Protein AF-A0A419SRN0-F1 (afdb_monomer)

Structure (mmCIF, N/CA/C/O backbone):
data_AF-A0A419SRN0-F1
#
_entry.id   AF-A0A419SRN0-F1
#
loop_
_atom_site.group_PDB
_atom_site.id
_atom_site.type_symbol
_atom_site.label_atom_id
_atom_site.label_alt_id
_atom_site.label_comp_id
_atom_site.label_asym_id
_atom_site.label_entity_id
_atom_site.label_seq_id
_atom_site.pdbx_PDB_ins_code
_atom_site.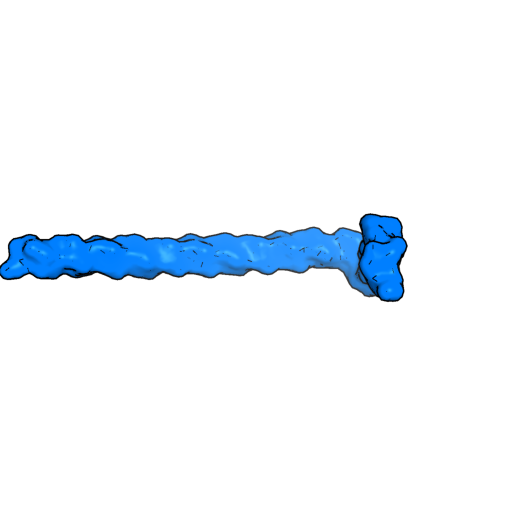Cartn_x
_atom_site.Cartn_y
_atom_site.Cartn_z
_atom_site.occupancy
_atom_site.B_iso_or_equiv
_atom_site.auth_seq_id
_atom_site.auth_comp_id
_atom_site.auth_asym_id
_atom_site.auth_atom_id
_atom_site.pdbx_PDB_model_num
ATOM 1 N N . MET A 1 1 ? 25.006 11.280 -4.052 1.00 60.09 1 MET A N 1
ATOM 2 C CA . MET A 1 1 ? 24.859 10.494 -5.299 1.00 60.09 1 MET A CA 1
ATOM 3 C C . MET A 1 1 ? 23.417 10.022 -5.517 1.00 60.09 1 MET A C 1
ATOM 5 O O . MET A 1 1 ? 22.875 10.353 -6.558 1.00 60.09 1 MET A O 1
ATOM 9 N N . LEU A 1 2 ? 22.745 9.362 -4.556 1.00 61.09 2 LEU A N 1
ATOM 10 C CA . LEU A 1 2 ? 21.332 8.952 -4.726 1.00 61.09 2 LEU A CA 1
ATOM 11 C C . LEU A 1 2 ? 20.295 10.094 -4.698 1.00 61.09 2 LEU A C 1
ATOM 13 O O . LEU A 1 2 ? 19.235 9.954 -5.292 1.00 61.09 2 LEU A O 1
ATOM 17 N N . GLN A 1 3 ? 20.569 11.230 -4.049 1.00 65.25 3 GLN A N 1
ATOM 18 C CA . GLN A 1 3 ? 19.581 12.322 -3.957 1.00 65.25 3 GLN A CA 1
ATOM 19 C C . GLN A 1 3 ? 19.320 13.050 -5.291 1.00 65.25 3 GLN A C 1
ATOM 21 O O . GLN A 1 3 ? 18.284 13.686 -5.435 1.00 65.25 3 GLN A O 1
ATOM 26 N N . ASN A 1 4 ? 20.197 12.886 -6.292 1.00 66.69 4 ASN A N 1
ATOM 27 C CA . ASN A 1 4 ? 19.983 13.405 -7.652 1.00 66.69 4 ASN A CA 1
ATOM 28 C C . ASN A 1 4 ? 19.129 12.477 -8.530 1.00 66.69 4 AS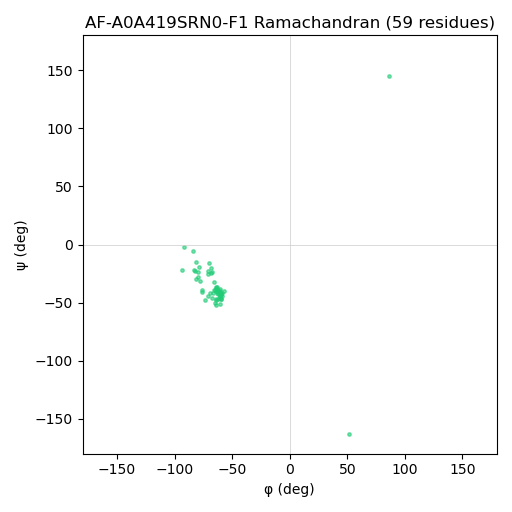N A C 1
ATOM 30 O O . ASN A 1 4 ? 18.811 12.830 -9.660 1.00 66.69 4 ASN A O 1
ATOM 34 N N . ILE A 1 5 ? 18.772 11.287 -8.039 1.00 70.50 5 ILE A N 1
ATOM 35 C CA . ILE A 1 5 ? 18.004 10.299 -8.807 1.00 70.50 5 ILE A CA 1
ATOM 36 C C . ILE A 1 5 ? 16.506 10.654 -8.847 1.00 70.50 5 ILE A C 1
ATOM 38 O O . ILE A 1 5 ? 15.798 10.235 -9.764 1.00 70.50 5 ILE A O 1
ATOM 42 N N . GLY A 1 6 ? 16.047 11.497 -7.914 1.00 84.75 6 GLY A N 1
ATOM 43 C CA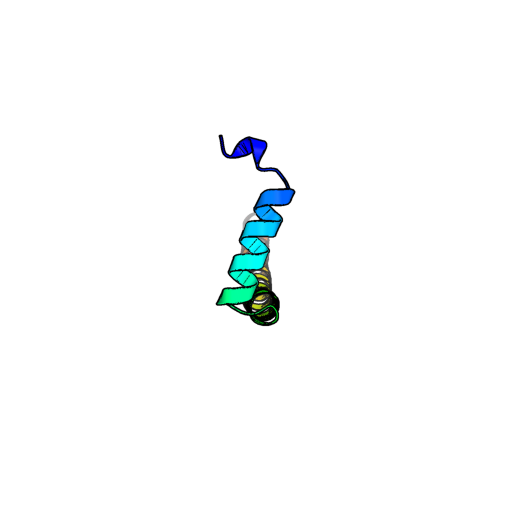 . GLY A 1 6 ? 14.730 12.129 -7.935 1.00 84.75 6 GLY A CA 1
ATOM 44 C C . GLY A 1 6 ? 13.554 11.165 -8.133 1.00 84.75 6 GLY A C 1
ATOM 45 O O . GLY A 1 6 ? 13.655 9.947 -7.982 1.00 84.75 6 GLY A O 1
ATOM 46 N N . VAL A 1 7 ? 12.409 11.733 -8.503 1.00 91.62 7 VAL A N 1
ATOM 47 C CA . VAL A 1 7 ? 11.228 10.961 -8.918 1.00 91.62 7 VAL A CA 1
ATOM 48 C C . VAL A 1 7 ? 11.525 10.022 -10.107 1.00 91.62 7 VAL A C 1
ATOM 50 O O . VAL A 1 7 ? 11.066 8.880 -10.062 1.00 91.62 7 VAL A O 1
ATOM 53 N N . PRO A 1 8 ? 12.316 10.410 -11.135 1.00 90.50 8 PRO A N 1
ATOM 54 C CA . PRO A 1 8 ? 12.551 9.554 -12.300 1.00 90.50 8 PRO A CA 1
ATOM 55 C C . PRO A 1 8 ? 13.190 8.200 -11.980 1.00 90.50 8 PRO A C 1
ATOM 57 O O . PRO A 1 8 ? 12.757 7.179 -12.513 1.00 90.50 8 PRO A O 1
ATOM 60 N N . GLY A 1 9 ? 14.191 8.142 -11.098 1.00 91.25 9 GLY A N 1
ATOM 61 C CA . GLY A 1 9 ? 14.796 6.850 -10.781 1.00 91.25 9 GLY A CA 1
ATOM 62 C C . GLY A 1 9 ? 13.994 6.016 -9.788 1.00 91.25 9 GLY A C 1
ATOM 63 O O . GLY A 1 9 ? 14.067 4.791 -9.852 1.00 91.25 9 GLY A O 1
ATOM 64 N N . LEU A 1 10 ? 13.155 6.632 -8.947 1.00 92.12 10 LEU A N 1
ATOM 65 C CA . LEU A 1 10 ? 12.139 5.886 -8.198 1.00 92.12 10 LEU A CA 1
ATOM 66 C C . LEU A 1 10 ? 11.173 5.166 -9.147 1.00 92.12 10 LEU A C 1
ATOM 68 O O . LEU A 1 10 ? 10.878 3.992 -8.935 1.00 92.12 10 LEU A O 1
ATOM 72 N N . VAL A 1 11 ? 10.737 5.834 -10.221 1.00 93.50 11 VAL A N 1
ATOM 73 C CA . VAL A 1 11 ? 9.892 5.218 -11.256 1.00 93.50 11 VAL A CA 1
ATOM 74 C C . VAL A 1 11 ? 10.620 4.061 -11.943 1.00 93.50 11 VAL A C 1
ATOM 76 O O . VAL A 1 11 ? 10.023 3.004 -12.116 1.00 93.50 11 VAL A O 1
ATOM 79 N N . LEU A 1 12 ? 11.909 4.202 -12.272 1.00 94.19 12 LEU A N 1
ATOM 80 C CA . LEU A 1 12 ? 12.692 3.116 -12.877 1.00 94.19 12 LEU A CA 1
ATOM 81 C C . LEU A 1 12 ? 12.776 1.878 -11.970 1.00 94.19 12 LEU A C 1
ATOM 83 O O . LEU A 1 12 ? 12.546 0.759 -12.429 1.00 94.19 12 LEU A O 1
ATOM 87 N N . ILE A 1 13 ? 13.064 2.073 -10.680 1.00 93.38 13 ILE A N 1
ATOM 88 C CA . ILE A 1 13 ? 13.084 0.983 -9.692 1.00 93.38 13 ILE A CA 1
ATOM 89 C C . ILE A 1 13 ? 11.705 0.324 -9.606 1.00 93.38 13 ILE A C 1
ATOM 91 O O . ILE A 1 13 ? 11.601 -0.902 -9.587 1.00 93.38 13 ILE A O 1
ATOM 95 N N . LEU A 1 14 ? 10.645 1.133 -9.594 1.00 93.75 14 LEU A N 1
ATOM 96 C CA . LEU A 1 14 ? 9.274 0.650 -9.526 1.00 93.75 14 LEU A CA 1
ATOM 97 C C . LEU A 1 14 ? 8.919 -0.179 -10.767 1.00 93.75 14 LEU A C 1
ATOM 99 O O . LEU A 1 14 ? 8.353 -1.253 -10.618 1.00 93.75 14 LEU A O 1
ATOM 103 N N . VAL A 1 15 ? 9.327 0.235 -11.969 1.00 95.56 15 VAL A N 1
ATOM 104 C CA . VAL A 1 15 ? 9.147 -0.553 -13.201 1.00 95.56 15 VAL A CA 1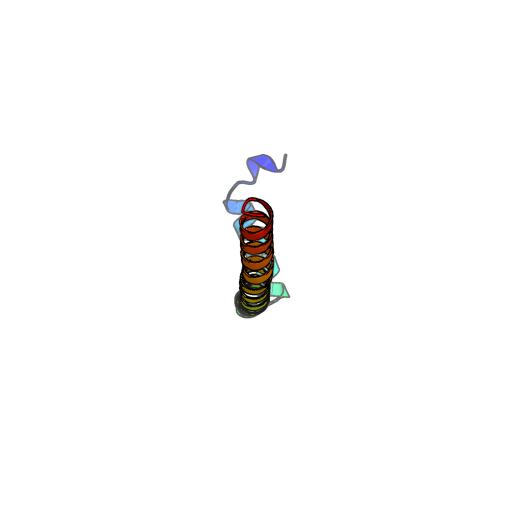
ATOM 105 C C . VAL A 1 15 ? 9.850 -1.907 -13.103 1.00 95.56 15 VAL A C 1
ATOM 107 O O . VAL A 1 15 ? 9.230 -2.927 -13.389 1.00 95.56 15 VAL A O 1
ATOM 110 N N . ILE A 1 16 ? 11.106 -1.949 -12.649 1.00 95.88 16 ILE A N 1
ATOM 111 C CA . ILE A 1 16 ? 11.836 -3.217 -12.471 1.00 95.88 16 ILE A CA 1
ATOM 112 C C . ILE A 1 16 ? 11.113 -4.115 -11.456 1.00 95.88 16 ILE A C 1
ATOM 114 O O . ILE A 1 16 ? 10.909 -5.302 -11.711 1.00 95.88 16 ILE A O 1
ATOM 118 N N . ALA A 1 17 ? 10.662 -3.551 -10.334 1.00 95.00 17 ALA A N 1
ATOM 119 C CA . ALA A 1 17 ? 9.890 -4.282 -9.336 1.00 95.00 17 ALA A CA 1
ATOM 120 C C . ALA A 1 17 ? 8.565 -4.817 -9.910 1.00 95.00 17 ALA A C 1
ATOM 122 O O . ALA A 1 17 ? 8.206 -5.962 -9.648 1.00 95.00 17 ALA A O 1
ATOM 123 N N . LEU A 1 18 ? 7.859 -4.036 -10.734 1.00 95.12 18 LEU A N 1
ATOM 124 C CA . LEU A 1 18 ? 6.636 -4.472 -11.414 1.00 95.12 18 LEU A CA 1
ATOM 125 C C . LEU A 1 18 ? 6.899 -5.585 -12.435 1.00 95.12 18 LEU A C 1
ATOM 127 O O . LEU A 1 18 ? 6.029 -6.426 -12.621 1.00 95.12 18 LEU A O 1
ATOM 131 N N . VAL A 1 19 ? 8.063 -5.622 -13.088 1.00 95.88 19 VAL A N 1
ATOM 132 C CA . VAL A 1 19 ? 8.426 -6.720 -14.003 1.00 95.88 19 VAL A CA 1
ATOM 133 C C . VAL A 1 19 ? 8.674 -8.016 -13.230 1.00 95.88 19 VAL A C 1
ATOM 135 O O . VAL A 1 19 ? 8.215 -9.073 -13.651 1.00 95.88 19 VAL A O 1
ATOM 138 N N . VAL A 1 20 ? 9.357 -7.942 -12.084 1.00 95.69 20 VAL A N 1
ATOM 139 C CA . VAL A 1 20 ? 9.673 -9.119 -11.256 1.00 95.69 20 VAL A CA 1
ATOM 140 C C . VAL A 1 20 ? 8.442 -9.638 -10.509 1.00 95.69 20 VAL A C 1
ATOM 142 O O . VAL A 1 20 ? 8.172 -10.836 -10.507 1.00 95.69 20 VAL A O 1
ATOM 145 N N . PHE A 1 21 ? 7.690 -8.749 -9.862 1.00 93.81 21 PHE A N 1
ATOM 146 C CA . PHE A 1 21 ? 6.554 -9.121 -9.014 1.00 93.81 21 PHE A CA 1
ATOM 147 C C . PHE A 1 21 ? 5.211 -9.105 -9.753 1.00 93.81 21 PHE A C 1
ATOM 149 O O . PHE A 1 21 ? 4.269 -9.773 -9.329 1.00 93.81 21 PHE A O 1
ATOM 156 N N . GLY A 1 22 ? 5.098 -8.370 -10.857 1.00 93.56 22 GLY A N 1
ATOM 157 C CA . GLY A 1 22 ? 3.847 -8.139 -11.576 1.00 93.56 22 GLY A CA 1
ATOM 158 C C . GLY A 1 22 ? 3.051 -6.945 -11.023 1.00 93.56 22 GLY A C 1
ATOM 159 O O . GLY A 1 22 ? 2.992 -6.739 -9.805 1.00 93.56 22 GLY A O 1
ATOM 160 N N . PRO A 1 23 ? 2.350 -6.178 -11.881 1.00 93.00 23 PRO A N 1
ATOM 161 C CA . PRO A 1 23 ? 1.634 -4.973 -11.461 1.00 93.00 23 PRO A CA 1
ATOM 162 C C . PRO A 1 23 ? 0.422 -5.230 -10.568 1.00 93.00 23 PRO A C 1
ATOM 164 O O . PRO A 1 23 ? 0.011 -4.343 -9.827 1.00 93.00 23 PRO A O 1
ATOM 167 N N . ASN A 1 24 ? -0.116 -6.448 -10.584 1.00 94.31 24 ASN A N 1
ATOM 168 C CA . ASN A 1 24 ? -1.253 -6.824 -9.748 1.00 94.31 24 ASN A CA 1
ATOM 169 C C . ASN A 1 24 ? -0.844 -7.201 -8.316 1.00 94.31 24 ASN A C 1
ATOM 171 O O . ASN A 1 24 ? -1.668 -7.084 -7.410 1.00 94.31 24 ASN A O 1
ATOM 175 N N . LYS A 1 25 ? 0.418 -7.597 -8.079 1.00 92.56 25 LYS A N 1
ATOM 176 C CA . LYS A 1 25 ? 0.853 -8.068 -6.756 1.00 92.56 25 LYS A CA 1
ATOM 177 C C . LYS A 1 25 ? 1.058 -6.941 -5.753 1.00 92.56 25 LYS A C 1
ATOM 179 O O . LYS A 1 25 ? 0.679 -7.099 -4.599 1.00 92.56 25 LYS A O 1
ATOM 184 N N . LEU A 1 26 ? 1.602 -5.793 -6.164 1.00 92.19 26 LEU A N 1
ATOM 185 C CA . LEU A 1 26 ? 1.793 -4.664 -5.241 1.00 92.19 26 LEU A CA 1
ATOM 186 C C . LEU A 1 26 ? 0.4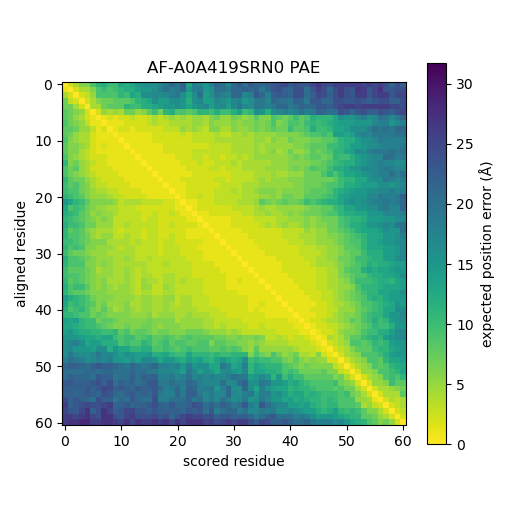57 -4.131 -4.671 1.00 92.19 26 LEU A C 1
ATOM 188 O O . LEU A 1 26 ? 0.361 -3.990 -3.450 1.00 92.19 26 LEU A O 1
ATOM 192 N N . PRO A 1 27 ? -0.604 -3.901 -5.477 1.00 92.06 27 PRO A N 1
ATOM 193 C CA . PRO A 1 27 ? -1.919 -3.524 -4.957 1.00 92.06 27 PRO A CA 1
ATOM 194 C C . PRO A 1 27 ? -2.570 -4.613 -4.100 1.00 92.06 27 PRO A C 1
ATOM 196 O O . PRO A 1 27 ? -3.235 -4.302 -3.114 1.00 92.06 27 PRO A O 1
ATOM 199 N N . GLU A 1 28 ? -2.400 -5.885 -4.460 1.00 95.25 28 GLU A N 1
ATOM 200 C CA . GLU A 1 28 ? -2.937 -7.018 -3.705 1.00 95.25 28 GLU A CA 1
ATOM 201 C C . GLU A 1 28 ? -2.306 -7.115 -2.308 1.00 95.25 28 GLU A C 1
ATOM 203 O O . GLU A 1 28 ? -3.029 -7.172 -1.309 1.00 95.25 28 GLU A O 1
ATOM 208 N N . LEU A 1 29 ? -0.973 -7.020 -2.232 1.00 94.00 29 LEU A N 1
ATOM 209 C CA . LEU A 1 29 ? -0.226 -6.951 -0.977 1.00 94.00 29 LEU A CA 1
ATOM 210 C C . LEU A 1 29 ? -0.639 -5.727 -0.155 1.00 94.00 29 LEU A C 1
ATOM 212 O O . LEU A 1 29 ? -0.924 -5.864 1.030 1.00 94.00 29 LEU A O 1
ATOM 216 N N . GLY A 1 30 ? -0.760 -4.552 -0.779 1.00 95.38 30 GLY A N 1
ATOM 217 C CA . GLY A 1 30 ? -1.217 -3.336 -0.104 1.00 95.38 30 GLY A CA 1
ATOM 218 C C . GLY A 1 30 ? -2.629 -3.465 0.476 1.00 95.38 30 GLY A C 1
ATOM 219 O O . GLY A 1 30 ? -2.876 -3.030 1.598 1.00 95.38 30 GLY A O 1
ATOM 220 N N . ARG A 1 31 ? -3.557 -4.117 -0.237 1.00 96.44 31 ARG A N 1
ATOM 221 C CA . ARG A 1 31 ? -4.913 -4.399 0.269 1.00 96.44 31 ARG A CA 1
ATOM 222 C C . ARG A 1 31 ? -4.896 -5.377 1.439 1.00 96.44 31 ARG A C 1
ATOM 224 O O . ARG A 1 31 ? -5.637 -5.171 2.396 1.00 96.44 31 ARG A O 1
ATOM 231 N N . ALA A 1 32 ? -4.083 -6.430 1.369 1.00 96.56 32 ALA A N 1
ATOM 232 C CA . ALA A 1 32 ? -3.946 -7.394 2.458 1.00 96.56 32 ALA A CA 1
ATOM 233 C C . ALA A 1 32 ? -3.359 -6.730 3.711 1.00 96.56 32 ALA A C 1
ATOM 235 O O . ALA A 1 32 ? -3.979 -6.764 4.771 1.00 96.56 32 ALA A O 1
ATOM 236 N N . PHE A 1 33 ? -2.234 -6.034 3.554 1.00 97.00 33 PHE A N 1
ATOM 237 C CA . PHE A 1 33 ? -1.558 -5.324 4.636 1.00 97.00 33 PHE A CA 1
ATOM 238 C C . PHE A 1 33 ? -2.435 -4.207 5.217 1.00 97.00 33 PHE A C 1
ATOM 240 O O . PHE A 1 33 ? -2.507 -4.031 6.428 1.00 97.00 33 PHE A O 1
ATOM 247 N N . GLY A 1 34 ? -3.167 -3.484 4.365 1.00 96.31 34 GLY A N 1
ATOM 248 C CA . GLY A 1 34 ? -4.093 -2.433 4.779 1.00 96.31 34 GLY A CA 1
ATOM 249 C C . GLY A 1 34 ? -5.263 -2.949 5.619 1.00 96.31 34 GLY A C 1
ATOM 250 O O . GLY A 1 34 ? -5.661 -2.279 6.569 1.00 96.31 34 GLY A O 1
ATOM 251 N N . ARG A 1 35 ? -5.790 -4.146 5.323 1.00 96.88 35 ARG A N 1
ATOM 252 C CA . ARG A 1 35 ? -6.799 -4.795 6.179 1.00 96.88 35 ARG A CA 1
ATOM 253 C C . ARG A 1 35 ? -6.222 -5.133 7.551 1.00 96.88 35 ARG A C 1
ATOM 255 O O . ARG A 1 35 ? -6.819 -4.746 8.549 1.00 96.88 35 ARG A O 1
ATOM 262 N N . THR A 1 36 ? -5.030 -5.731 7.596 1.00 96.56 36 THR A N 1
ATOM 263 C CA . THR A 1 36 ? -4.335 -6.036 8.856 1.00 96.56 36 THR A CA 1
ATOM 264 C C . THR A 1 36 ? -4.066 -4.777 9.679 1.00 96.56 36 THR A C 1
ATOM 266 O O . THR A 1 36 ? -4.376 -4.744 10.864 1.00 96.56 36 THR A O 1
ATOM 269 N N . LEU A 1 37 ? -3.550 -3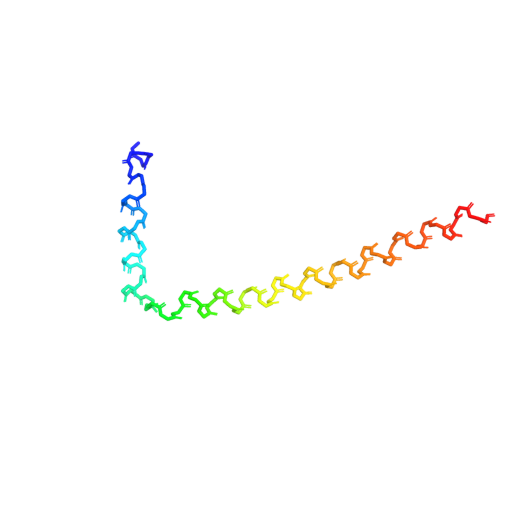.708 9.063 1.00 97.25 37 LEU A N 1
ATOM 270 C CA . LEU A 1 37 ? -3.314 -2.434 9.748 1.00 97.25 37 LEU A CA 1
ATOM 271 C C . LEU A 1 37 ? -4.613 -1.799 10.258 1.00 97.25 37 LEU A C 1
ATOM 273 O O . LEU A 1 37 ? -4.623 -1.205 11.335 1.00 97.25 37 LEU A O 1
ATOM 277 N N . LYS A 1 38 ? -5.713 -1.919 9.504 1.00 95.94 38 LYS A N 1
ATOM 278 C CA . LYS A 1 38 ? -7.026 -1.420 9.922 1.00 95.94 38 LYS A CA 1
ATOM 279 C C . LYS A 1 38 ? -7.536 -2.169 11.154 1.00 95.94 38 LYS A C 1
ATOM 281 O O . LYS A 1 38 ? -7.895 -1.516 12.126 1.00 95.94 38 LYS A O 1
ATOM 286 N N . GLU A 1 39 ? -7.523 -3.499 11.120 1.00 95.31 39 GLU A N 1
ATOM 287 C CA . GLU A 1 39 ? -7.939 -4.354 12.241 1.00 95.31 39 GLU A CA 1
ATO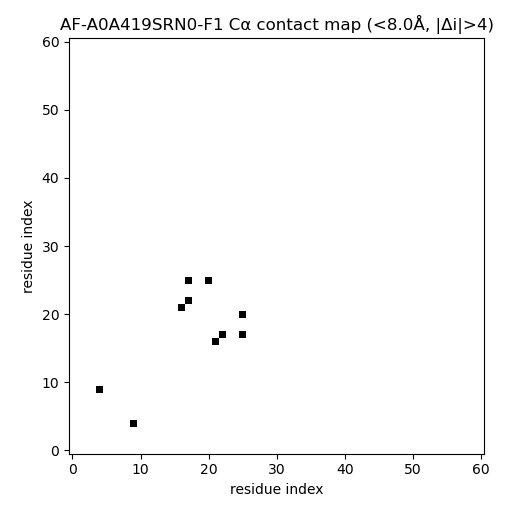M 288 C C . GLU A 1 39 ? -7.056 -4.147 13.475 1.00 95.31 39 GLU A C 1
ATOM 290 O O . GLU A 1 39 ? -7.568 -4.053 14.591 1.00 95.31 39 GLU A O 1
ATOM 295 N N . PHE A 1 40 ? -5.743 -3.998 13.276 1.00 95.62 40 PHE A N 1
ATOM 296 C CA . PHE A 1 40 ? -4.800 -3.676 14.343 1.00 95.62 40 PHE A CA 1
ATOM 297 C C . PHE A 1 40 ? -5.148 -2.337 14.999 1.00 95.62 40 PHE A C 1
ATOM 299 O O . PHE A 1 40 ? -5.333 -2.277 16.209 1.00 95.62 40 PHE A O 1
ATOM 306 N N . LYS A 1 41 ? -5.332 -1.276 14.203 1.00 93.94 41 LYS A N 1
ATOM 307 C CA . LYS A 1 41 ? -5.725 0.053 14.692 1.00 93.94 41 LYS A CA 1
ATOM 308 C C . LYS A 1 41 ? -7.063 0.019 15.439 1.00 93.94 41 LYS A C 1
ATOM 310 O O . LYS A 1 41 ? -7.179 0.636 16.493 1.00 93.94 41 LYS A O 1
ATOM 315 N N . ASP A 1 42 ? -8.065 -0.674 14.901 1.00 93.19 42 ASP A N 1
ATOM 316 C CA . ASP A 1 42 ? -9.390 -0.772 15.524 1.00 93.19 42 ASP A CA 1
ATOM 317 C C . ASP A 1 42 ? -9.310 -1.532 16.869 1.00 93.19 42 ASP A C 1
ATOM 319 O O . ASP A 1 42 ? -9.898 -1.094 17.858 1.00 93.19 42 ASP A O 1
ATOM 323 N N . SER A 1 43 ? -8.499 -2.594 16.943 1.00 91.62 43 SER A N 1
ATOM 324 C CA . SER A 1 43 ? -8.251 -3.355 18.179 1.00 91.62 43 SER A CA 1
ATOM 325 C C . SER A 1 43 ? -7.484 -2.540 19.223 1.00 91.62 43 SER A C 1
ATOM 327 O O . SER A 1 43 ? -7.879 -2.494 20.384 1.00 91.62 43 SER A O 1
ATOM 329 N N . THR A 1 44 ? -6.418 -1.842 18.819 1.00 92.25 44 THR A N 1
ATOM 330 C CA . THR A 1 44 ? -5.646 -0.966 19.713 1.00 92.25 44 THR A CA 1
ATOM 331 C C . THR A 1 44 ? -6.503 0.172 20.260 1.00 92.25 44 THR A C 1
ATOM 333 O O . THR A 1 44 ? -6.424 0.473 21.447 1.00 92.25 44 THR A O 1
ATOM 336 N N . LYS A 1 45 ? -7.366 0.771 19.429 1.00 89.12 45 LYS A N 1
ATOM 337 C CA . LYS A 1 45 ? -8.281 1.828 19.873 1.00 89.12 45 LYS A CA 1
ATOM 338 C C . LYS A 1 45 ? -9.279 1.319 20.914 1.00 89.12 45 LYS A C 1
ATOM 340 O O . LYS A 1 45 ? -9.544 2.028 21.875 1.00 89.12 45 LYS A O 1
ATOM 345 N N . GLY A 1 46 ? -9.803 0.106 20.735 1.00 82.62 46 GLY A N 1
ATOM 346 C CA . GLY A 1 46 ? -10.687 -0.526 21.715 1.00 82.62 46 GLY A CA 1
ATOM 347 C C . GLY A 1 46 ? -10.019 -0.735 23.074 1.00 82.62 46 GLY A C 1
ATOM 348 O O . GLY A 1 46 ? -10.663 -0.520 24.087 1.00 82.62 46 GLY A O 1
ATOM 349 N N . ILE A 1 47 ? -8.730 -1.091 23.101 1.00 82.69 47 ILE A N 1
ATOM 350 C CA . ILE A 1 47 ? -7.965 -1.257 24.349 1.00 82.69 47 ILE A CA 1
ATOM 351 C C . ILE A 1 47 ? -7.688 0.096 25.022 1.00 82.69 47 ILE A C 1
ATOM 353 O O . ILE A 1 47 ? -7.879 0.222 26.225 1.00 82.69 47 ILE A O 1
ATOM 357 N N . MET A 1 48 ? -7.288 1.116 24.256 1.00 79.44 48 MET A N 1
ATOM 358 C CA . MET A 1 48 ? -7.042 2.463 24.795 1.00 79.44 48 MET A CA 1
ATOM 359 C C . MET A 1 48 ? -8.305 3.128 25.358 1.00 79.44 48 MET A C 1
ATOM 361 O O . MET A 1 48 ? -8.238 3.739 26.417 1.00 79.44 48 MET A O 1
ATOM 365 N N . ASP A 1 49 ? -9.458 2.973 24.700 1.00 76.44 49 ASP A N 1
ATOM 366 C CA . ASP A 1 49 ? -10.735 3.529 25.184 1.00 76.44 49 ASP A CA 1
ATOM 367 C C . ASP A 1 49 ? -11.238 2.826 26.465 1.00 76.44 49 ASP A C 1
ATOM 369 O O . ASP A 1 49 ? -11.998 3.401 27.245 1.00 76.44 49 ASP A O 1
ATOM 373 N N . ASP A 1 50 ? -10.820 1.576 26.686 1.00 67.25 50 ASP A N 1
ATOM 374 C CA . ASP A 1 50 ? -11.152 0.794 27.881 1.00 67.25 50 ASP A CA 1
ATOM 375 C C . ASP A 1 50 ? -10.250 1.137 29.078 1.00 67.25 50 ASP A C 1
ATOM 377 O O . ASP A 1 50 ? -10.698 1.032 30.221 1.00 67.25 50 ASP A O 1
ATOM 381 N N . ASP A 1 51 ? -9.005 1.558 28.833 1.00 63.09 51 ASP A N 1
ATOM 382 C CA . ASP A 1 51 ? -8.095 2.051 29.873 1.00 63.09 51 ASP A CA 1
ATOM 383 C C . ASP A 1 51 ? -8.458 3.485 30.311 1.00 63.09 51 ASP A C 1
ATOM 385 O O . ASP A 1 51 ? -8.544 3.726 31.515 1.00 63.09 51 ASP A O 1
ATOM 389 N N . ASP A 1 52 ? -8.820 4.391 29.387 1.00 62.41 52 ASP A N 1
ATOM 390 C CA . ASP A 1 52 ? -9.275 5.756 29.734 1.00 62.41 52 ASP A CA 1
ATOM 391 C C . ASP A 1 52 ? -10.524 5.732 30.647 1.00 62.41 52 ASP A C 1
ATOM 393 O O . ASP A 1 52 ? -10.584 6.421 31.666 1.00 62.41 52 ASP A O 1
ATOM 397 N N . LYS A 1 53 ? -11.504 4.854 30.377 1.00 59.38 53 LYS A N 1
ATOM 398 C CA . LYS A 1 53 ? -12.710 4.730 31.228 1.00 59.38 53 LYS A CA 1
ATOM 399 C C . LYS A 1 53 ? -12.431 4.172 32.625 1.00 59.38 53 LYS A C 1
ATOM 401 O O . LYS A 1 53 ? -13.232 4.384 33.540 1.00 59.38 53 LYS A O 1
ATOM 406 N N . ARG A 1 54 ? -11.339 3.422 32.817 1.00 58.78 54 ARG A N 1
ATOM 407 C CA . ARG A 1 54 ? -10.971 2.849 34.127 1.00 58.78 54 ARG A CA 1
ATOM 408 C C . ARG A 1 54 ? -10.299 3.872 35.036 1.00 58.78 54 ARG A C 1
ATOM 410 O O . ARG A 1 54 ? -10.433 3.745 36.257 1.00 58.78 54 ARG A O 1
ATOM 417 N N . ASP A 1 55 ? -9.630 4.871 34.473 1.00 59.34 55 ASP A N 1
ATOM 418 C CA . ASP A 1 55 ? -8.989 5.941 35.240 1.00 59.34 55 ASP A CA 1
ATOM 419 C C . ASP A 1 55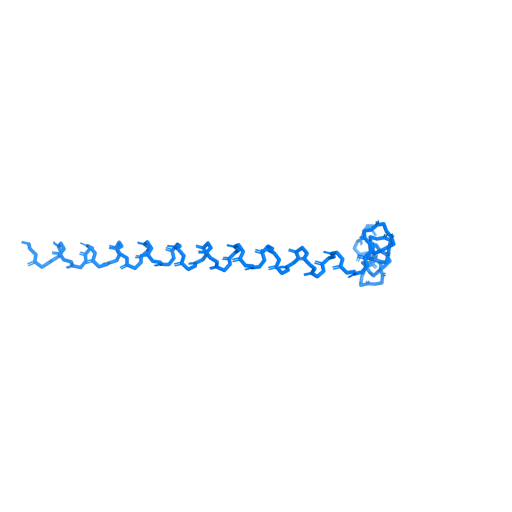 ? -10.004 6.993 35.728 1.00 59.34 55 ASP A C 1
ATOM 421 O O . ASP A 1 55 ? -9.899 7.466 36.864 1.00 59.34 55 ASP A O 1
ATOM 425 N N . ASP A 1 56 ? -11.078 7.236 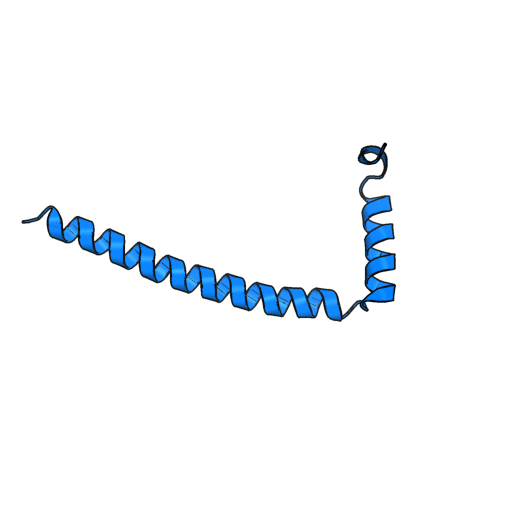34.971 1.00 59.59 56 ASP A N 1
ATOM 426 C CA . ASP A 1 56 ? -12.192 8.101 35.390 1.00 59.59 56 ASP A CA 1
ATOM 427 C C . ASP A 1 56 ? -12.977 7.525 36.586 1.00 59.59 56 ASP A C 1
ATOM 429 O O . ASP A 1 56 ? -13.341 8.242 37.519 1.00 59.59 56 ASP A O 1
ATOM 433 N N . LEU A 1 57 ? -13.198 6.204 36.616 1.00 62.41 57 LEU A N 1
ATOM 434 C CA . LEU A 1 57 ? -13.908 5.515 37.706 1.00 62.41 57 LEU A CA 1
ATOM 435 C C . LEU A 1 57 ? -13.108 5.459 39.019 1.00 62.41 57 LEU A C 1
ATOM 437 O O . LEU A 1 57 ? -13.702 5.304 40.089 1.00 62.41 57 LEU A O 1
ATOM 441 N N . LYS A 1 58 ? -11.775 5.576 38.959 1.00 60.62 58 LYS A N 1
ATOM 442 C CA . LYS A 1 58 ? -10.903 5.606 40.144 1.00 60.62 58 LYS A CA 1
ATOM 443 C C . LYS A 1 58 ? -10.799 6.985 40.790 1.00 60.62 58 LYS A C 1
ATOM 445 O O . LYS A 1 58 ? -10.481 7.038 41.969 1.00 60.62 58 LYS A O 1
ATOM 450 N N . GLN A 1 59 ? -11.079 8.075 40.072 1.00 60.22 59 GLN A N 1
ATOM 451 C CA . GLN A 1 59 ? -11.049 9.427 40.651 1.00 60.22 59 GLN A CA 1
ATOM 452 C C . GLN A 1 59 ? -12.322 9.811 41.419 1.00 60.22 59 GLN A C 1
ATOM 454 O O . GLN A 1 59 ? -12.311 10.777 42.177 1.00 60.22 59 GLN A O 1
ATOM 459 N N . ILE A 1 60 ? -13.418 9.066 41.248 1.00 61.00 60 ILE A N 1
ATOM 460 C CA . ILE A 1 60 ? -14.705 9.343 41.913 1.00 61.00 60 ILE A CA 1
ATOM 461 C C . ILE A 1 60 ? -14.822 8.581 43.255 1.00 61.00 60 ILE A C 1
ATOM 463 O O . ILE A 1 60 ? -15.815 8.726 43.968 1.00 61.00 60 ILE A O 1
ATOM 467 N N . LYS A 1 61 ? -13.825 7.764 43.621 1.00 51.19 61 LYS A N 1
ATOM 468 C CA . LYS A 1 61 ? -13.819 6.934 44.834 1.00 51.19 61 LYS A CA 1
ATOM 469 C C . LYS A 1 61 ? -12.693 7.330 45.778 1.00 51.19 61 LYS A C 1
ATOM 471 O O . LYS A 1 61 ? -12.953 7.310 47.000 1.00 51.19 61 LYS A O 1
#

Sequence (61 aa):
MLQNIGVPGLVLILVIALVVFGPNKLPELGRAFGRTLKEFKDSTKGIMDDDDKRDDLKQIK

Solvent-accessible surface area (backbone atoms only — not comparable to full-atom values): 3552 Å² total; per-residue (Å²): 122,73,81,80,41,55,72,68,46,53,51,52,53,48,52,54,48,32,69,76,63,35,75,66,45,61,60,50,51,50,52,55,52,49,51,53,53,48,53,50,51,56,52,52,48,55,53,53,60,56,51,56,57,53,57,59,63,59,73,80,109

Mean predicted aligned error: 9.1 Å

InterPro domains:
  IPR003369 Sec-independent protein translocase protein TatA/B/E [PF02416] (4-50)
  IPR006312 Sec-independent protein translocase protein TatA/E [MF_00236] (2-61)
  IPR006312 Sec-independent protein translocase protein TatA/E [TIGR01411] (5-47)

Secondary structure (DSSP, 8-state):
-GGGSHHHHHHHHHHHHHHHH-TTHHHHHHHHHHHHHHHHHHHHHHHHHHHHHHHHHHHT-

Radius of gyration: 21.76 Å; Cα contacts (8 Å, |Δi|>4): 5; chains: 1; bounding box: 40×22×59 Å

pLDDT: mean 84.07, std 14.61, range [51.19, 97.25]

Foldseek 3Di:
DVVVCPPVVVVVVVVVVCVVQNPVRVVVVVVVVVVVVVVVVVVVVVVVVVVVVVVVVVVVD

Organism: NCBI:txid66863